Protein AF-A0A661LTI1-F1 (afdb_monomer_lite)

Structure (mmCIF, N/CA/C/O backbone):
data_AF-A0A661LTI1-F1
#
_entry.id   AF-A0A661LTI1-F1
#
loop_
_atom_site.group_PDB
_atom_site.id
_atom_site.type_symbol
_atom_site.label_atom_id
_atom_site.label_alt_id
_atom_site.label_comp_id
_atom_site.label_asym_id
_atom_site.label_entity_id
_atom_site.label_seq_id
_atom_site.pdbx_PDB_ins_code
_atom_site.Cartn_x
_atom_site.Cartn_y
_atom_site.Cartn_z
_atom_site.occupancy
_atom_site.B_iso_or_equiv
_atom_site.auth_seq_id
_atom_site.auth_comp_id
_atom_site.auth_asym_id
_atom_site.auth_atom_id
_atom_site.pdbx_PDB_model_num
ATOM 1 N N . MET A 1 1 ? 2.507 11.655 6.533 1.00 62.50 1 MET A N 1
ATOM 2 C CA . MET A 1 1 ? 1.359 10.731 6.413 1.00 62.50 1 MET A CA 1
ATOM 3 C C . MET A 1 1 ? 0.097 11.531 6.688 1.00 62.50 1 MET A C 1
ATOM 5 O O . MET A 1 1 ? 0.033 12.140 7.746 1.00 62.50 1 MET A O 1
ATOM 9 N N . THR A 1 2 ? -0.831 11.632 5.735 1.00 89.62 2 THR A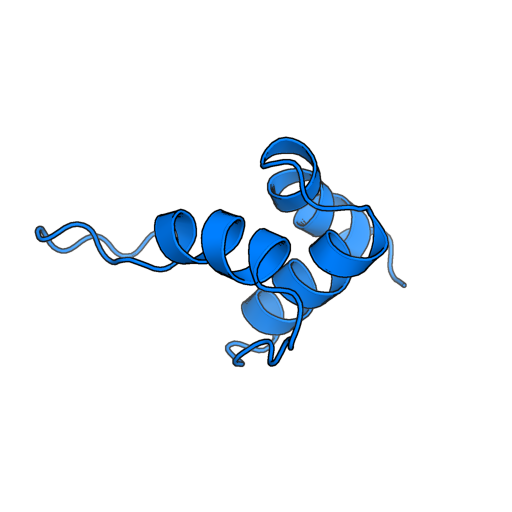 N 1
ATOM 10 C CA . THR A 1 2 ? -2.104 12.355 5.928 1.00 89.62 2 THR A CA 1
ATOM 11 C C . THR A 1 2 ? -3.214 11.371 6.290 1.00 89.62 2 THR A C 1
ATOM 13 O O . THR A 1 2 ? -3.133 10.195 5.936 1.00 89.62 2 THR A O 1
ATOM 16 N N . GLU A 1 3 ? -4.263 11.843 6.964 1.00 91.25 3 GLU A N 1
ATOM 17 C CA . GLU A 1 3 ? -5.447 11.028 7.280 1.00 91.25 3 GLU A CA 1
ATOM 18 C C . GLU A 1 3 ? -6.064 10.419 6.011 1.00 91.25 3 GLU A C 1
ATOM 20 O O . GLU A 1 3 ? -6.339 9.223 5.958 1.00 91.25 3 GLU A O 1
ATOM 25 N N . SER A 1 4 ? -6.167 11.214 4.941 1.00 91.38 4 SER A N 1
ATOM 26 C CA . SER A 1 4 ? -6.656 10.754 3.637 1.00 91.38 4 SER A CA 1
ATOM 27 C C . SER A 1 4 ? -5.851 9.567 3.089 1.00 91.38 4 SER A C 1
ATOM 29 O O . SER A 1 4 ? -6.432 8.592 2.612 1.00 91.38 4 SER A O 1
ATOM 31 N N . LEU A 1 5 ? -4.518 9.600 3.210 1.00 90.50 5 LEU A N 1
ATOM 32 C CA . LEU A 1 5 ? -3.666 8.491 2.780 1.00 90.50 5 LEU A CA 1
ATOM 33 C C . LEU A 1 5 ? -3.854 7.253 3.667 1.00 90.50 5 LEU A C 1
ATOM 35 O O . LEU A 1 5 ? -3.878 6.140 3.149 1.00 90.50 5 LEU A O 1
ATOM 39 N N . ALA A 1 6 ? -4.021 7.431 4.980 1.00 91.69 6 ALA A N 1
ATOM 40 C CA . ALA A 1 6 ? -4.258 6.326 5.909 1.00 91.69 6 ALA A CA 1
ATOM 41 C C . ALA A 1 6 ? -5.584 5.601 5.611 1.00 91.69 6 ALA A C 1
ATOM 43 O O . ALA A 1 6 ? -5.629 4.370 5.586 1.00 91.69 6 ALA A O 1
ATOM 44 N N . VAL A 1 7 ? -6.643 6.352 5.288 1.00 93.56 7 VAL A N 1
ATOM 45 C CA . VAL A 1 7 ? -7.936 5.786 4.867 1.00 93.56 7 VAL A CA 1
ATOM 46 C C . VAL A 1 7 ? -7.783 4.951 3.593 1.00 93.56 7 VAL A C 1
ATOM 48 O O . VAL A 1 7 ? -8.299 3.835 3.517 1.00 93.56 7 VAL A O 1
ATOM 51 N N . LYS A 1 8 ? -7.026 5.441 2.604 1.00 92.44 8 LYS A N 1
ATOM 52 C CA . LYS A 1 8 ? -6.763 4.708 1.353 1.00 92.44 8 LYS A CA 1
ATOM 53 C C . LYS A 1 8 ? -5.886 3.474 1.576 1.00 92.44 8 LYS A C 1
ATOM 55 O O . LYS A 1 8 ? -6.165 2.412 1.016 1.00 92.44 8 LYS A O 1
ATOM 60 N N . ALA A 1 9 ? -4.875 3.589 2.435 1.00 93.25 9 ALA A N 1
ATOM 61 C CA . ALA A 1 9 ? -3.991 2.493 2.825 1.00 93.25 9 ALA A CA 1
ATOM 62 C C . ALA A 1 9 ? -4.750 1.347 3.503 1.00 93.25 9 ALA A C 1
ATOM 64 O O . ALA A 1 9 ? -4.397 0.186 3.313 1.00 93.25 9 ALA A O 1
ATOM 65 N N . ASN A 1 10 ? -5.850 1.626 4.207 1.00 93.31 10 ASN A N 1
ATOM 66 C CA . ASN A 1 10 ? -6.648 0.587 4.859 1.00 93.31 10 ASN A CA 1
ATOM 67 C C . ASN A 1 10 ? -7.129 -0.510 3.884 1.00 93.31 10 ASN A C 1
ATOM 69 O O . ASN A 1 10 ? -7.227 -1.678 4.259 1.00 93.31 10 ASN A O 1
ATOM 73 N N . ARG A 1 11 ? -7.369 -0.178 2.605 1.00 90.12 11 ARG A N 1
ATOM 74 C CA . ARG A 1 11 ? -7.722 -1.177 1.577 1.00 90.12 11 ARG A CA 1
ATOM 75 C C . ARG A 1 11 ? -6.597 -2.188 1.346 1.00 90.12 11 ARG A C 1
ATOM 77 O O . ARG A 1 11 ? -6.881 -3.360 1.142 1.00 90.12 11 ARG A O 1
ATOM 84 N N . PHE A 1 12 ? -5.351 -1.737 1.415 1.00 91.19 12 PHE A N 1
ATOM 85 C CA . PHE A 1 12 ? -4.151 -2.548 1.236 1.00 91.19 12 PHE A CA 1
ATOM 86 C C . PHE A 1 12 ? -3.787 -3.324 2.504 1.00 91.19 12 PHE A C 1
ATOM 88 O O . PHE A 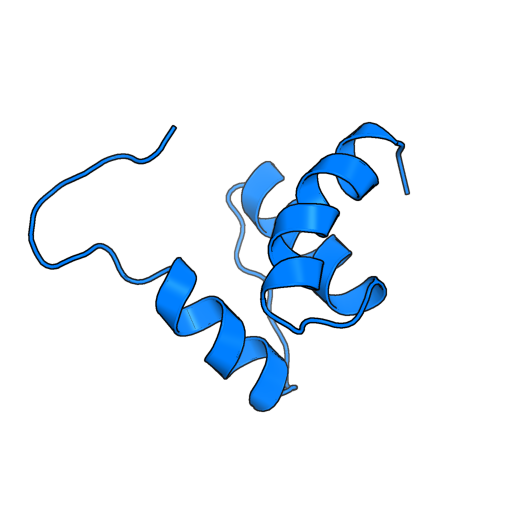1 12 ? -3.422 -4.493 2.414 1.00 91.19 12 PHE A O 1
ATOM 95 N N . VAL A 1 13 ? -4.005 -2.741 3.686 1.00 93.50 13 VAL A N 1
ATOM 96 C CA . VAL A 1 13 ? -3.874 -3.466 4.962 1.00 93.50 13 VAL A CA 1
ATOM 97 C C . VAL A 1 13 ? -4.807 -4.678 4.999 1.00 93.50 13 VAL A C 1
ATOM 99 O O . VAL A 1 13 ? -4.402 -5.774 5.373 1.00 93.50 13 VAL A O 1
ATOM 102 N N . ARG A 1 14 ? -6.047 -4.522 4.518 1.00 91.06 14 ARG A N 1
ATOM 103 C CA . ARG A 1 14 ? -7.013 -5.630 4.411 1.00 91.06 14 ARG A CA 1
ATOM 104 C C . ARG A 1 14 ? -6.608 -6.724 3.418 1.00 91.06 14 ARG A C 1
ATOM 106 O O . ARG A 1 14 ? -7.152 -7.819 3.502 1.00 91.06 14 ARG A O 1
ATOM 113 N N . LEU A 1 15 ? -5.681 -6.444 2.502 1.00 87.69 15 LEU A N 1
ATOM 114 C CA . LEU A 1 15 ? -5.086 -7.439 1.602 1.00 87.69 15 LEU A CA 1
ATOM 115 C C . LEU A 1 15 ? -3.906 -8.181 2.246 1.00 87.69 15 LEU A C 1
ATOM 117 O O . LEU A 1 15 ? -3.331 -9.055 1.610 1.00 87.69 15 LEU A O 1
ATOM 121 N N . GLY A 1 16 ? -3.547 -7.853 3.490 1.00 91.00 16 GLY A N 1
ATOM 122 C CA . GLY A 1 16 ? -2.440 -8.477 4.215 1.00 91.00 16 GLY A CA 1
ATOM 123 C C . GLY A 1 16 ? -1.130 -7.696 4.152 1.00 91.00 16 GLY A C 1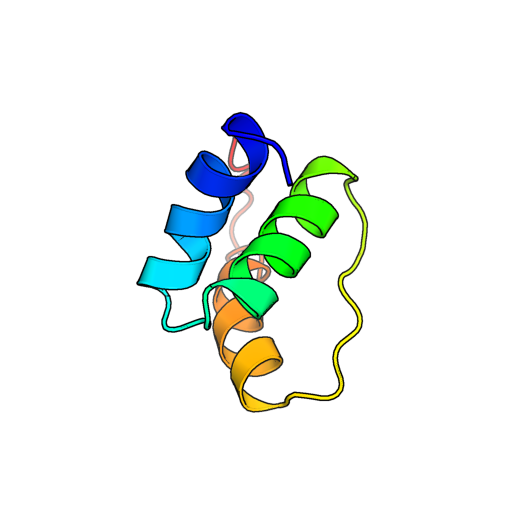
ATOM 124 O O . GLY A 1 16 ? -0.119 -8.187 4.644 1.00 91.00 16 GLY A O 1
ATOM 125 N N . LEU A 1 17 ? -1.124 -6.487 3.578 1.00 90.31 17 LEU A N 1
ATOM 126 C CA . LEU A 1 17 ? 0.059 -5.627 3.605 1.00 90.31 17 LEU A CA 1
ATOM 127 C C . LEU A 1 17 ? 0.250 -5.020 4.992 1.00 90.31 17 LEU A C 1
ATOM 129 O O . LEU A 1 17 ? -0.713 -4.674 5.682 1.00 90.31 17 LEU A O 1
ATOM 133 N N . THR A 1 18 ? 1.508 -4.832 5.382 1.00 91.94 18 THR A N 1
ATOM 134 C CA . THR A 1 18 ? 1.815 -4.075 6.595 1.00 91.94 18 THR A CA 1
ATOM 135 C C . THR A 1 18 ? 1.365 -2.622 6.429 1.00 91.94 18 THR A C 1
ATOM 137 O O . THR A 1 18 ? 1.235 -2.119 5.312 1.00 91.94 18 THR A O 1
ATOM 140 N N . GLY A 1 19 ? 1.139 -1.911 7.538 1.00 90.56 19 GLY A N 1
ATOM 141 C CA . GLY A 1 19 ? 0.697 -0.513 7.482 1.00 90.56 19 GLY A CA 1
ATOM 142 C C . GLY A 1 19 ? 1.628 0.394 6.665 1.00 90.56 19 GLY A C 1
ATOM 143 O O . GLY A 1 19 ? 1.158 1.329 6.024 1.00 90.56 19 GLY A O 1
ATOM 144 N N . TYR A 1 20 ? 2.929 0.094 6.634 1.00 90.94 20 TYR A N 1
ATOM 145 C CA . TYR A 1 20 ? 3.912 0.872 5.884 1.00 90.94 20 TYR A CA 1
ATOM 146 C C . TYR A 1 20 ? 3.830 0.597 4.374 1.00 90.94 20 TYR A C 1
ATOM 148 O O . TYR A 1 20 ? 3.686 1.527 3.578 1.00 90.94 20 TYR A O 1
ATOM 156 N N . ASP A 1 21 ? 3.803 -0.680 3.989 1.00 92.19 21 ASP A N 1
ATOM 157 C CA . ASP A 1 21 ? 3.648 -1.118 2.596 1.00 92.19 21 ASP A CA 1
ATOM 158 C C . ASP A 1 21 ? 2.318 -0.657 1.997 1.00 92.19 21 ASP A C 1
ATOM 160 O O . ASP A 1 21 ? 2.245 -0.166 0.870 1.00 92.19 21 ASP A O 1
ATOM 164 N N . ALA A 1 22 ? 1.253 -0.743 2.793 1.00 93.06 22 ALA A N 1
ATOM 165 C CA . ALA A 1 22 ? -0.074 -0.282 2.428 1.00 93.06 22 ALA A CA 1
ATOM 166 C C . ALA A 1 22 ? -0.108 1.220 2.111 1.00 93.06 22 ALA A C 1
ATOM 168 O O . ALA A 1 22 ? -0.815 1.647 1.195 1.00 93.06 22 ALA A O 1
ATOM 169 N N . CYS A 1 23 ? 0.667 2.026 2.839 1.00 93.69 23 CYS A N 1
ATOM 170 C CA . CYS A 1 23 ? 0.772 3.456 2.579 1.00 93.69 23 CYS A CA 1
ATOM 171 C C . CYS A 1 23 ? 1.524 3.764 1.288 1.00 93.69 23 CYS A C 1
ATOM 173 O O . CYS A 1 23 ? 1.092 4.656 0.558 1.00 93.69 23 CYS A O 1
ATOM 175 N N . TYR A 1 24 ? 2.589 3.030 0.961 1.00 92.69 24 TYR A N 1
ATOM 176 C CA . TYR A 1 24 ? 3.269 3.212 -0.322 1.00 92.69 24 TYR A CA 1
ATOM 177 C C . TYR A 1 24 ? 2.432 2.741 -1.506 1.00 92.69 24 TYR A C 1
ATOM 179 O O . TYR A 1 24 ? 2.363 3.444 -2.514 1.00 92.69 24 TYR A O 1
ATOM 187 N N . ALA A 1 25 ? 1.734 1.614 -1.367 1.00 91.75 25 ALA A N 1
ATOM 188 C CA . ALA A 1 25 ? 0.795 1.139 -2.377 1.00 91.75 25 ALA A CA 1
ATOM 189 C C . ALA A 1 25 ? -0.330 2.162 -2.630 1.00 91.75 25 ALA A C 1
ATOM 191 O O . ALA A 1 25 ? -0.638 2.486 -3.780 1.00 91.75 25 ALA A O 1
ATOM 192 N N . ALA A 1 26 ? -0.900 2.732 -1.562 1.00 92.69 26 ALA A N 1
ATOM 193 C CA . ALA A 1 26 ? -1.914 3.779 -1.665 1.00 92.69 26 ALA A CA 1
ATOM 194 C C . ALA A 1 26 ? -1.368 5.073 -2.281 1.00 92.69 26 ALA A C 1
ATOM 196 O O . ALA A 1 26 ? -2.027 5.670 -3.131 1.00 92.69 26 ALA A O 1
ATOM 197 N N . LEU A 1 27 ? -0.158 5.483 -1.898 1.00 92.25 27 LEU A N 1
ATOM 198 C CA . LEU A 1 27 ? 0.479 6.685 -2.428 1.00 92.25 27 LEU A CA 1
ATOM 199 C C . LEU A 1 27 ? 0.792 6.542 -3.920 1.00 92.25 27 LEU A C 1
ATOM 201 O O . LEU A 1 27 ? 0.530 7.460 -4.693 1.00 92.25 27 LEU A O 1
ATOM 205 N N . ALA A 1 28 ? 1.309 5.389 -4.345 1.00 92.19 28 ALA A N 1
ATOM 206 C CA . ALA A 1 28 ? 1.567 5.123 -5.755 1.00 92.19 28 ALA A CA 1
ATOM 207 C C . ALA A 1 28 ? 0.275 5.155 -6.579 1.00 92.19 28 ALA A C 1
ATOM 209 O O . ALA A 1 28 ? 0.258 5.764 -7.647 1.00 92.19 28 ALA A O 1
ATOM 210 N N . ARG A 1 29 ? -0.827 4.598 -6.056 1.00 88.81 29 ARG A N 1
ATOM 211 C CA . ARG A 1 29 ? -2.146 4.706 -6.699 1.00 88.81 29 ARG A CA 1
ATOM 212 C C . ARG A 1 29 ? -2.597 6.163 -6.833 1.00 88.81 29 ARG A C 1
ATOM 214 O O . ARG A 1 29 ? -3.029 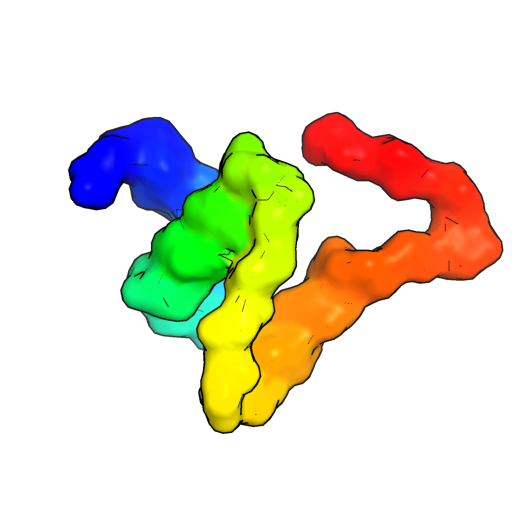6.555 -7.914 1.00 88.81 29 ARG A O 1
ATOM 221 N N . ASP A 1 30 ? -2.467 6.963 -5.777 1.00 90.12 30 ASP A N 1
ATOM 222 C CA . ASP A 1 30 ? -2.850 8.384 -5.783 1.00 90.12 30 ASP A CA 1
ATOM 223 C C . ASP A 1 30 ? -2.052 9.209 -6.796 1.00 90.12 30 ASP A C 1
ATOM 225 O O . ASP A 1 30 ? -2.603 10.073 -7.478 1.00 90.12 30 ASP A O 1
ATOM 229 N N . LEU A 1 31 ? -0.759 8.917 -6.927 1.00 90.25 31 LEU A N 1
ATOM 230 C CA . LEU A 1 31 ? 0.131 9.592 -7.868 1.00 90.25 31 LEU A CA 1
ATOM 231 C C . LEU A 1 31 ? 0.040 9.028 -9.294 1.00 90.25 31 LEU A C 1
ATOM 233 O O . LEU A 1 31 ? 0.747 9.516 -10.174 1.00 90.25 31 LEU A O 1
ATOM 237 N N . LYS A 1 32 ? -0.790 7.999 -9.533 1.00 87.62 32 LYS A N 1
ATOM 238 C CA . LYS A 1 32 ? -0.794 7.195 -10.773 1.00 87.62 32 LYS A CA 1
ATOM 239 C C . LYS A 1 32 ? 0.608 6.686 -11.144 1.00 87.62 32 LYS A C 1
ATOM 241 O O . LYS A 1 32 ? 0.957 6.569 -12.316 1.00 87.62 32 LYS A O 1
ATOM 246 N N . GLY A 1 33 ? 1.420 6.432 -10.124 1.00 86.44 33 GLY A N 1
ATOM 247 C CA . GLY A 1 33 ? 2.780 5.937 -10.233 1.00 86.44 33 GLY A CA 1
ATOM 248 C C . GLY A 1 33 ? 2.857 4.430 -10.030 1.00 86.44 33 GLY A C 1
ATOM 249 O O . GLY A 1 33 ? 1.864 3.746 -9.785 1.00 86.44 33 GLY A O 1
ATOM 250 N N . ILE A 1 34 ? 4.079 3.917 -10.099 1.00 86.69 34 ILE A N 1
ATOM 251 C CA . ILE A 1 34 ? 4.384 2.515 -9.827 1.00 86.69 34 ILE A CA 1
ATOM 252 C C . ILE A 1 34 ? 5.138 2.461 -8.505 1.00 86.69 34 ILE A C 1
ATOM 254 O O . ILE A 1 34 ? 6.163 3.123 -8.344 1.00 86.69 34 ILE A O 1
ATOM 258 N N . TRP A 1 35 ? 4.637 1.672 -7.556 1.00 88.94 35 TRP A N 1
ATOM 259 C CA . TRP A 1 35 ? 5.400 1.374 -6.353 1.00 88.94 35 TRP A CA 1
ATOM 260 C C . TRP A 1 35 ? 6.444 0.302 -6.671 1.00 88.94 35 TRP A C 1
ATOM 262 O O . TRP A 1 35 ? 6.100 -0.828 -7.014 1.00 88.94 35 TRP A O 1
ATOM 272 N N . LEU A 1 36 ? 7.722 0.667 -6.578 1.00 88.19 36 LEU A N 1
ATOM 273 C CA . LEU A 1 36 ? 8.839 -0.263 -6.693 1.00 88.19 36 LEU A CA 1
ATOM 274 C C . LEU A 1 36 ? 9.152 -0.828 -5.307 1.00 88.19 36 LEU A C 1
ATOM 276 O O . LEU A 1 36 ? 9.457 -0.073 -4.384 1.00 88.19 36 LEU A O 1
ATOM 280 N N . THR A 1 37 ? 9.089 -2.147 -5.169 1.00 87.25 37 THR A N 1
ATOM 281 C CA . THR A 1 37 ? 9.467 -2.854 -3.945 1.00 87.25 37 THR A CA 1
ATOM 282 C C . THR A 1 37 ? 10.247 -4.115 -4.293 1.00 87.25 37 THR A C 1
ATOM 284 O O . THR A 1 37 ? 9.981 -4.749 -5.313 1.00 87.25 37 THR A O 1
ATOM 287 N N . PHE A 1 38 ? 11.215 -4.461 -3.445 1.00 87.75 38 PHE A N 1
ATOM 288 C CA . PHE A 1 38 ? 11.930 -5.740 -3.493 1.00 87.75 38 PHE A CA 1
ATOM 289 C C . PHE A 1 38 ? 11.265 -6.804 -2.611 1.00 87.75 38 PHE A C 1
ATOM 291 O O . PHE A 1 38 ? 11.720 -7.944 -2.579 1.00 87.75 38 PHE A O 1
ATOM 298 N N . ASP A 1 39 ? 10.200 -6.439 -1.894 1.00 90.25 39 ASP A N 1
ATOM 299 C CA . ASP A 1 39 ? 9.420 -7.384 -1.110 1.00 90.25 39 ASP A CA 1
ATOM 300 C C . ASP A 1 39 ? 8.509 -8.196 -2.041 1.00 90.25 39 ASP A C 1
ATOM 302 O O . ASP A 1 39 ? 7.503 -7.710 -2.569 1.00 90.25 39 ASP A O 1
ATOM 306 N N . GLU A 1 40 ? 8.893 -9.451 -2.263 1.00 89.44 40 GLU A N 1
ATOM 307 C CA . GLU A 1 40 ? 8.172 -10.389 -3.120 1.00 89.44 40 GLU A CA 1
ATOM 308 C C . GLU A 1 40 ? 6.752 -10.682 -2.608 1.00 89.44 40 GLU A C 1
ATOM 310 O O . GLU A 1 40 ? 5.824 -10.858 -3.408 1.00 89.44 40 GLU A O 1
ATOM 315 N N . GLN A 1 41 ? 6.554 -10.700 -1.286 1.00 89.56 41 GLN A N 1
ATOM 316 C CA . GLN A 1 41 ? 5.246 -10.956 -0.688 1.00 89.56 41 GLN A CA 1
ATOM 317 C C . GLN A 1 41 ? 4.322 -9.768 -0.939 1.00 89.56 41 GLN A C 1
ATOM 319 O O . GLN A 1 41 ? 3.228 -9.945 -1.481 1.00 89.56 41 GLN A O 1
ATOM 324 N N . ALA A 1 42 ? 4.782 -8.551 -0.640 1.00 90.00 42 ALA A N 1
ATOM 325 C CA . ALA A 1 42 ? 4.021 -7.333 -0.901 1.00 90.00 42 ALA A CA 1
ATOM 326 C C . ALA A 1 42 ? 3.696 -7.180 -2.395 1.00 90.00 42 ALA A C 1
ATOM 328 O O . ALA A 1 42 ? 2.556 -6.884 -2.764 1.00 90.00 42 ALA A O 1
ATOM 329 N N . HIS A 1 43 ? 4.671 -7.456 -3.267 1.00 89.44 43 HIS A N 1
ATOM 330 C CA . HIS A 1 43 ? 4.472 -7.445 -4.713 1.00 89.44 43 HIS A CA 1
ATOM 331 C C . HIS A 1 43 ? 3.394 -8.449 -5.152 1.00 89.44 43 HIS A C 1
ATOM 333 O O . HIS A 1 43 ? 2.499 -8.104 -5.927 1.00 89.44 43 HIS A O 1
ATOM 339 N N . SER A 1 44 ? 3.432 -9.674 -4.623 1.00 88.44 44 SER A N 1
ATOM 340 C CA . SER A 1 44 ? 2.464 -10.725 -4.954 1.00 88.44 44 SER A CA 1
ATOM 341 C C . SER A 1 44 ? 1.039 -10.376 -4.519 1.00 88.44 44 SER A C 1
ATOM 343 O O . SER A 1 44 ? 0.101 -10.587 -5.291 1.00 88.44 44 SER A O 1
ATOM 345 N N . LEU A 1 45 ? 0.875 -9.781 -3.332 1.00 87.44 45 LEU A N 1
ATOM 346 C CA . LEU A 1 45 ? -0.425 -9.335 -2.814 1.00 87.44 45 LEU A CA 1
ATOM 347 C C . LEU A 1 45 ? -1.058 -8.238 -3.686 1.00 87.44 45 LEU A C 1
ATOM 349 O O . LEU A 1 45 ? -2.275 -8.208 -3.867 1.00 87.44 45 LEU A O 1
ATOM 353 N N . ILE A 1 46 ? -0.241 -7.352 -4.264 1.00 83.44 46 ILE A N 1
ATOM 354 C CA . ILE A 1 46 ? -0.720 -6.211 -5.064 1.00 83.44 46 ILE A CA 1
ATOM 355 C C . ILE A 1 46 ? -0.866 -6.569 -6.544 1.00 83.44 46 ILE A C 1
ATOM 357 O O . ILE A 1 46 ? -1.687 -5.972 -7.240 1.00 83.44 46 ILE A O 1
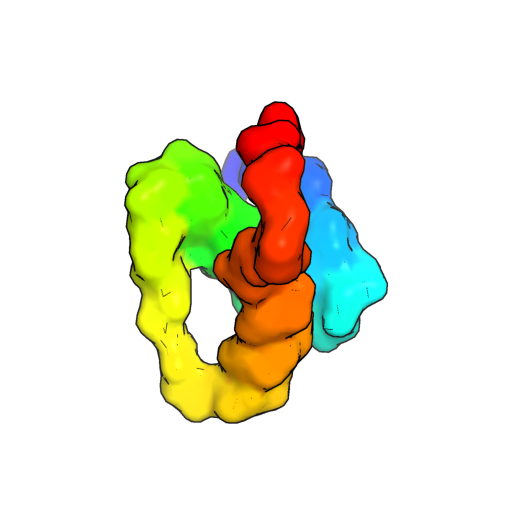ATOM 361 N N . ARG A 1 47 ? -0.144 -7.579 -7.043 1.00 81.06 47 ARG A N 1
ATOM 362 C CA . ARG A 1 47 ? -0.257 -8.035 -8.437 1.00 81.06 47 ARG A CA 1
ATOM 363 C C . ARG A 1 47 ? -1.691 -8.425 -8.804 1.00 81.06 47 ARG A C 1
ATOM 365 O O . ARG A 1 47 ? -2.158 -8.055 -9.874 1.00 81.06 47 ARG A O 1
ATOM 372 N N . VAL A 1 48 ? -2.401 -9.092 -7.893 1.00 61.94 48 VAL A N 1
ATOM 373 C CA . VAL A 1 48 ? -3.818 -9.483 -8.053 1.00 61.94 48 VAL A CA 1
ATOM 374 C C . VAL A 1 48 ? -4.742 -8.264 -8.142 1.00 61.94 48 VAL A C 1
ATOM 376 O O . VAL A 1 48 ? -5.795 -8.303 -8.772 1.00 61.94 48 VAL A O 1
ATOM 379 N N . PHE A 1 49 ? -4.334 -7.159 -7.528 1.00 59.78 49 PHE A N 1
ATOM 380 C CA . PHE A 1 49 ? -5.093 -5.919 -7.489 1.00 59.78 49 PHE A CA 1
ATOM 381 C C . PHE A 1 49 ? -4.864 -5.038 -8.725 1.00 59.78 49 PHE A C 1
ATOM 383 O O . PHE A 1 49 ? -5.719 -4.224 -9.065 1.00 59.78 49 PHE A O 1
ATOM 390 N N . ASN A 1 50 ? -3.711 -5.193 -9.383 1.00 55.16 50 ASN A N 1
ATOM 391 C CA . ASN A 1 50 ? -3.303 -4.392 -10.536 1.00 55.16 50 ASN A CA 1
ATOM 392 C C . ASN A 1 50 ? -3.506 -5.106 -11.883 1.00 55.16 50 ASN A C 1
ATOM 394 O O . ASN A 1 50 ? -3.301 -4.498 -12.930 1.00 55.16 50 ASN A O 1
ATOM 398 N N . THR A 1 51 ? -3.895 -6.386 -11.887 1.00 37.81 51 THR A N 1
ATOM 399 C CA . THR A 1 51 ? -4.310 -7.063 -13.117 1.00 37.81 51 THR A CA 1
ATOM 400 C C . THR A 1 51 ? -5.658 -6.509 -13.570 1.00 37.81 51 THR A C 1
ATOM 402 O O . THR A 1 51 ? -6.647 -6.715 -12.859 1.00 37.81 51 THR A O 1
ATOM 405 N N . PRO A 1 52 ? -5.751 -5.855 -14.746 1.00 39.84 52 PRO A N 1
ATOM 406 C CA . PRO A 1 52 ? -7.045 -5.694 -15.377 1.00 39.84 52 PRO A CA 1
ATOM 407 C C . PRO A 1 52 ? -7.568 -7.111 -15.591 1.00 39.84 52 PRO A C 1
ATOM 409 O O . PRO A 1 52 ? -6.899 -7.944 -16.209 1.00 39.84 52 PRO A O 1
ATOM 412 N N . SER A 1 53 ? -8.738 -7.415 -15.030 1.00 36.62 53 SER A N 1
ATOM 413 C CA . SER A 1 53 ? -9.468 -8.599 -15.464 1.00 36.62 53 SER A CA 1
ATOM 414 C C . SER A 1 53 ? -9.507 -8.562 -16.994 1.00 36.62 53 SER A C 1
ATOM 416 O O . SER A 1 53 ? -9.613 -7.480 -17.576 1.00 36.62 53 SER A O 1
ATOM 418 N N . ALA A 1 54 ? -9.402 -9.709 -17.656 1.00 38.78 54 ALA A N 1
ATOM 419 C CA . ALA A 1 54 ? -9.437 -9.828 -19.113 1.00 38.78 54 ALA A CA 1
ATOM 420 C C . ALA A 1 54 ? -10.776 -9.376 -19.758 1.00 38.78 54 ALA A C 1
ATOM 422 O O . ALA A 1 54 ? -11.102 -9.766 -20.873 1.00 38.78 54 ALA A O 1
ATOM 423 N N . CYS A 1 55 ? -11.563 -8.547 -19.079 1.00 33.00 55 CYS A N 1
ATOM 424 C CA . CYS A 1 55 ? -12.707 -7.810 -19.577 1.00 33.00 55 CYS A CA 1
ATOM 425 C C . CYS A 1 55 ? -12.607 -6.376 -19.039 1.00 33.00 55 CYS A C 1
ATOM 427 O O . CYS A 1 55 ? -12.429 -6.159 -17.839 1.00 33.00 55 CYS A O 1
ATOM 429 N N . GLY A 1 56 ? -12.661 -5.405 -19.953 1.00 37.56 56 GLY A N 1
ATOM 430 C CA . GLY A 1 56 ? -12.488 -3.987 -19.662 1.00 37.56 56 GLY A CA 1
ATOM 431 C C . GLY A 1 56 ? -13.360 -3.511 -18.502 1.00 37.56 56 GLY A C 1
ATOM 432 O O . GLY A 1 56 ? -14.568 -3.722 -18.482 1.00 37.56 56 GLY A O 1
ATOM 433 N N . GLY A 1 57 ? -12.726 -2.848 -17.546 1.00 30.89 57 GLY A N 1
ATOM 434 C CA . GLY A 1 57 ? -13.393 -2.229 -16.417 1.00 30.89 57 GLY A CA 1
ATOM 435 C C . GLY A 1 57 ? -12.429 -1.270 -15.750 1.00 30.89 57 GLY A C 1
ATOM 436 O O . GLY A 1 57 ? -11.600 -1.677 -14.940 1.00 30.89 57 GLY A O 1
ATOM 437 N N . VAL A 1 58 ? -12.519 0.000 -16.138 1.00 40.06 58 VAL A N 1
ATOM 438 C CA . VAL A 1 58 ? -12.107 1.115 -15.284 1.00 40.06 58 VAL A CA 1
ATOM 439 C C . VAL A 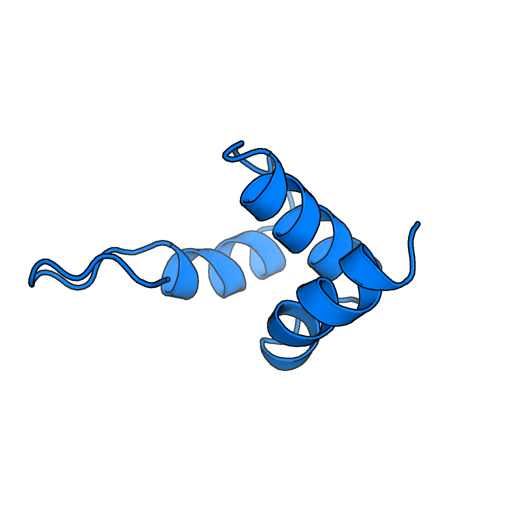1 58 ? -12.737 0.893 -13.910 1.00 40.06 58 VAL A C 1
ATOM 441 O O . VAL A 1 58 ? -13.951 0.748 -13.807 1.00 40.06 58 VAL A O 1
ATOM 444 N N . ILE A 1 59 ? -11.912 0.784 -12.873 1.00 43.38 59 ILE A N 1
ATOM 445 C CA . ILE A 1 59 ? -12.396 0.854 -11.498 1.00 43.38 59 ILE A CA 1
ATOM 446 C C . ILE A 1 59 ? -12.125 2.269 -10.999 1.00 43.38 59 ILE A C 1
ATOM 448 O O . ILE A 1 59 ? -10.963 2.676 -10.911 1.00 43.38 59 ILE A O 1
ATOM 452 N N . ASP A 1 60 ? -13.204 3.005 -10.740 1.00 37.78 60 ASP A N 1
ATOM 453 C CA . ASP A 1 60 ? -13.214 4.270 -9.998 1.00 37.78 60 ASP A CA 1
ATOM 454 C C . ASP A 1 60 ? -12.322 4.233 -8.730 1.00 37.78 60 ASP A C 1
ATOM 456 O O . ASP A 1 60 ? -12.173 3.163 -8.074 1.00 37.78 60 ASP A O 1
#

Sequence (60 aa):
MTESLAVKANRFVRLGLTGYDACYAALARDLKGIWLTFDEQAHSLIRVFNTPSACGGVID

pLDDT: mean 79.37, std 20.33, range [30.89, 93.69]

Foldseek 3Di:
DDPVLQVQLVVLVVLVDDSVLSSLVSVCVVVVHDRDDPPPVSVVSCVVVPDDDPDDDDDD

Radius of gyration: 11.54 Å; chains: 1; bounding box: 25×23×27 Å

Secondary structure (DSSP, 8-state):
--HHHHHHHHHHHTTT--HHHHHHHHHHHHTT-------HHHHHHHHHHHSPPSS-----